Protein AF-K6DSC1-F1 (afdb_monomer_lite)

Foldseek 3Di:
DDDDDDDDDPDDPPDDDPPPPPPPPPCCDVVNVVVVVVVVVVVVVVVVVVVVVVPVVPDDPDPVVVVVVVVVVVVVVVVVVVVVVVVVVVVVVVVVVPD

pLDDT: mean 71.38, std 17.05, range [41.03, 96.0]

Organism: NCBI:txid1117379

Structure (mmCIF, N/CA/C/O backbone):
data_AF-K6DSC1-F1
#
_entry.id   AF-K6DSC1-F1
#
loop_
_atom_site.group_PDB
_atom_site.id
_atom_site.type_symbol
_atom_site.label_atom_id
_atom_site.label_alt_id
_atom_site.label_comp_id
_atom_site.label_asym_id
_atom_site.label_entity_id
_atom_site.label_seq_id
_atom_site.pdbx_PDB_ins_code
_atom_site.Cartn_x
_atom_site.Cartn_y
_atom_site.Cartn_z
_atom_site.occupancy
_atom_site.B_iso_or_equiv
_atom_site.auth_seq_id
_atom_site.auth_comp_id
_atom_site.auth_asym_id
_atom_site.auth_atom_id
_atom_site.pdbx_PDB_model_num
ATOM 1 N N . MET A 1 1 ? 49.533 53.710 13.448 1.00 42.56 1 MET A N 1
ATOM 2 C CA . MET A 1 1 ? 50.453 52.642 13.898 1.00 42.56 1 MET A CA 1
ATOM 3 C C . MET A 1 1 ? 49.625 51.393 14.179 1.00 42.56 1 MET A C 1
ATOM 5 O O . MET A 1 1 ? 48.710 51.519 14.978 1.00 42.56 1 MET A O 1
ATOM 9 N N . LYS A 1 2 ? 49.968 50.265 13.519 1.00 49.91 2 LYS A N 1
ATOM 10 C CA . LYS A 1 2 ? 49.434 48.881 13.642 1.00 49.91 2 LYS A CA 1
ATOM 11 C C . LYS A 1 2 ? 47.940 48.725 13.262 1.00 49.91 2 LYS A C 1
ATOM 13 O O . LYS A 1 2 ? 47.106 49.202 14.012 1.00 49.91 2 LYS A O 1
ATOM 18 N N . VAL A 1 3 ? 47.450 48.171 12.142 1.00 55.38 3 VAL A N 1
ATOM 19 C CA . VAL A 1 3 ? 47.861 47.088 11.211 1.00 55.38 3 VAL A CA 1
ATOM 20 C C . VAL A 1 3 ? 48.470 45.847 11.869 1.00 55.38 3 VAL A C 1
ATOM 22 O O . VAL A 1 3 ? 49.349 45.973 12.712 1.00 55.38 3 VAL A O 1
ATOM 25 N N . ASP A 1 4 ? 47.978 44.681 11.434 1.00 51.00 4 ASP A N 1
ATOM 26 C CA . ASP A 1 4 ? 48.343 43.303 11.804 1.00 51.00 4 ASP A CA 1
ATOM 27 C C . ASP A 1 4 ? 47.705 42.685 13.058 1.00 51.00 4 ASP A C 1
ATOM 29 O O . ASP A 1 4 ? 48.297 42.681 14.131 1.00 51.00 4 ASP A O 1
ATOM 33 N N . GLN A 1 5 ? 46.536 42.058 12.881 1.00 55.09 5 GLN A N 1
ATOM 34 C CA . GLN A 1 5 ? 46.310 40.644 13.236 1.00 55.09 5 GLN A CA 1
ATOM 35 C C . GLN A 1 5 ? 45.127 40.135 12.392 1.00 55.09 5 GLN A C 1
ATOM 37 O O . GLN A 1 5 ? 43.966 40.129 12.799 1.00 55.09 5 GLN A O 1
ATOM 42 N N . LEU A 1 6 ? 45.466 39.798 11.149 1.00 43.12 6 LEU A N 1
ATOM 43 C CA . LEU A 1 6 ? 44.701 38.957 10.238 1.00 43.12 6 LEU A CA 1
ATOM 44 C C . LEU A 1 6 ? 44.356 37.616 10.903 1.00 43.12 6 LEU A C 1
ATOM 46 O O . LEU A 1 6 ? 45.100 37.125 11.747 1.00 43.12 6 LEU A O 1
ATOM 50 N N . PHE A 1 7 ? 43.248 37.029 10.453 1.00 57.44 7 PHE A N 1
ATOM 51 C CA . PHE A 1 7 ? 43.044 35.591 10.275 1.00 57.44 7 PHE A CA 1
ATOM 52 C C . PHE A 1 7 ? 44.123 34.685 10.894 1.00 57.44 7 PHE A C 1
ATOM 54 O O . PHE A 1 7 ? 45.165 34.445 10.290 1.00 57.44 7 PHE A O 1
ATOM 61 N N . THR A 1 8 ? 43.834 34.103 12.057 1.00 54.84 8 THR A N 1
ATOM 62 C CA . THR A 1 8 ? 44.497 32.868 12.473 1.00 54.84 8 THR A CA 1
ATOM 63 C C . THR A 1 8 ? 43.523 31.988 13.253 1.00 54.84 8 THR A C 1
ATOM 65 O O . THR A 1 8 ? 42.976 32.346 14.293 1.00 54.84 8 THR A O 1
ATOM 68 N N . THR A 1 9 ? 43.227 30.855 12.630 1.00 58.09 9 THR A N 1
ATOM 69 C CA . THR A 1 9 ? 42.481 29.685 13.096 1.00 58.09 9 THR A CA 1
ATOM 70 C C . THR A 1 9 ? 42.778 29.293 14.546 1.00 58.09 9 THR A C 1
ATOM 72 O O . THR A 1 9 ? 43.937 29.018 14.857 1.00 58.09 9 THR A O 1
ATOM 75 N N . PRO A 1 10 ? 41.760 29.061 15.395 1.00 58.75 10 PRO A N 1
ATO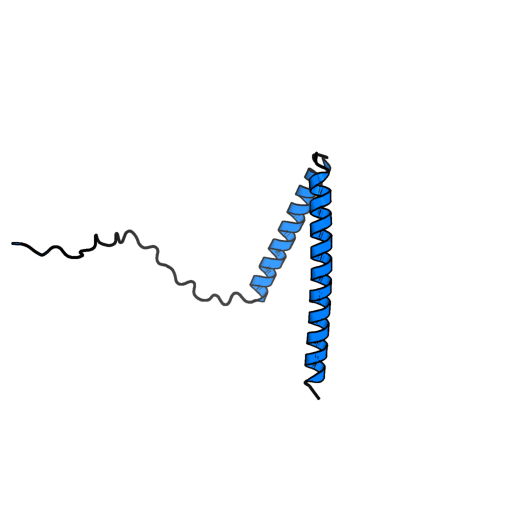M 76 C CA . PRO A 1 10 ? 41.881 28.074 16.452 1.00 58.75 10 PRO A CA 1
ATOM 77 C C . PRO A 1 10 ? 41.688 26.686 15.828 1.00 58.75 10 PRO A C 1
ATOM 79 O O . PRO A 1 10 ? 40.579 26.203 15.613 1.00 58.75 10 PRO A O 1
ATOM 82 N N . SER A 1 11 ? 42.827 26.130 15.426 1.00 60.00 11 SER A N 1
ATOM 83 C CA . SER A 1 11 ? 43.210 24.723 15.550 1.00 60.00 11 SER A CA 1
ATOM 84 C C . SER A 1 11 ? 42.088 23.708 15.809 1.00 60.00 11 SER A C 1
ATOM 86 O O . SER A 1 11 ? 41.506 23.608 16.886 1.00 60.00 11 SER A O 1
ATOM 88 N N . VAL A 1 12 ? 41.916 22.868 14.792 1.00 54.19 12 VAL A N 1
ATOM 89 C CA . VAL A 1 12 ? 41.311 21.538 14.794 1.00 54.19 12 VAL A CA 1
ATOM 90 C C . VAL A 1 12 ? 41.640 20.761 16.077 1.00 54.19 12 VAL A C 1
ATOM 92 O O . VAL A 1 12 ? 42.787 20.386 16.316 1.00 54.19 12 VAL A O 1
ATOM 95 N N . PHE A 1 13 ? 40.612 20.448 16.868 1.00 54.47 13 PHE A N 1
ATOM 96 C CA . PHE A 1 13 ? 40.680 19.410 17.893 1.00 54.47 13 PHE A CA 1
ATOM 97 C C . PHE A 1 13 ? 40.625 18.036 17.211 1.00 54.47 13 PHE A C 1
ATOM 99 O O . PHE A 1 13 ? 39.558 17.472 16.979 1.00 54.47 13 PHE A O 1
ATOM 106 N N . PHE A 1 14 ? 41.798 17.503 16.866 1.00 57.44 14 PHE A N 1
ATOM 107 C CA . PHE A 1 14 ? 41.976 16.122 16.416 1.00 57.44 14 PHE A CA 1
ATOM 108 C C . PHE A 1 14 ? 41.916 15.201 17.645 1.00 57.44 14 PHE A C 1
ATOM 110 O O . PHE A 1 14 ? 42.918 14.930 18.306 1.00 57.44 14 PHE A O 1
ATOM 117 N N . GLY A 1 15 ? 40.702 14.782 18.003 1.00 47.97 15 GLY A N 1
ATOM 118 C CA . GLY A 1 15 ? 40.420 13.915 19.141 1.00 47.97 15 GLY A CA 1
ATOM 119 C C . GLY A 1 15 ? 39.884 12.558 18.698 1.00 47.97 15 GLY A C 1
ATOM 120 O O . GLY A 1 15 ? 38.694 12.422 18.450 1.00 47.97 15 GLY A O 1
ATOM 121 N N . LYS A 1 16 ? 40.776 11.558 18.710 1.00 48.62 16 LYS A N 1
ATOM 122 C CA . LYS A 1 16 ? 40.505 10.111 18.789 1.00 48.62 16 LYS A CA 1
ATOM 123 C C . LYS A 1 16 ? 39.915 9.436 17.539 1.00 48.62 16 LYS A C 1
ATOM 125 O O . LYS A 1 16 ? 38.710 9.353 17.359 1.00 48.62 16 LYS A O 1
ATOM 130 N N . ASN A 1 17 ? 40.827 8.843 16.761 1.00 55.53 17 ASN A N 1
ATOM 131 C CA . ASN A 1 17 ? 40.682 7.625 15.951 1.00 55.53 17 ASN A CA 1
ATOM 132 C C . ASN A 1 17 ? 39.340 6.876 16.100 1.00 55.53 17 ASN A C 1
ATOM 134 O O . ASN A 1 17 ? 39.263 5.853 16.781 1.00 55.53 17 ASN A O 1
ATOM 138 N N . GLN A 1 18 ? 38.320 7.304 15.366 1.00 50.19 18 GLN A N 1
ATOM 139 C CA . GLN A 1 18 ? 37.510 6.343 14.638 1.00 50.19 18 GLN A CA 1
ATOM 140 C C . GLN A 1 18 ? 38.193 6.198 13.293 1.00 50.19 18 GLN A C 1
ATOM 142 O O . GLN A 1 18 ? 38.109 7.071 12.432 1.00 50.19 18 GLN A O 1
ATOM 147 N N . GLN A 1 19 ? 38.937 5.102 13.150 1.00 43.97 19 GLN A N 1
ATOM 148 C CA . GLN A 1 19 ? 39.176 4.551 11.832 1.00 43.97 19 GLN A CA 1
ATOM 149 C C . GLN A 1 19 ? 37.800 4.460 11.181 1.00 43.97 19 GLN A C 1
ATOM 151 O O . GLN A 1 19 ? 36.975 3.632 11.564 1.00 43.97 19 GLN A O 1
ATOM 156 N N . VAL A 1 20 ? 37.537 5.356 10.234 1.00 46.59 20 VAL A N 1
ATOM 157 C CA . VAL A 1 20 ? 36.545 5.110 9.205 1.00 46.59 20 VAL A CA 1
ATOM 158 C C . VAL A 1 20 ? 37.139 3.934 8.454 1.00 46.59 20 VAL A C 1
ATOM 160 O O . VAL A 1 20 ? 37.944 4.096 7.538 1.00 46.59 20 VAL A O 1
ATOM 163 N N . GLN A 1 21 ? 36.854 2.733 8.962 1.00 41.03 21 GLN A N 1
ATOM 164 C CA . GLN A 1 21 ? 37.001 1.510 8.214 1.00 41.03 21 GLN A CA 1
ATOM 165 C C . GLN A 1 21 ? 36.186 1.808 6.969 1.00 41.03 21 GLN A C 1
ATOM 167 O O . GLN A 1 21 ? 34.962 1.925 7.040 1.00 41.03 21 GLN A O 1
ATOM 172 N N . ALA A 1 22 ? 36.884 2.085 5.869 1.00 43.72 22 ALA A N 1
ATOM 173 C CA . ALA A 1 22 ? 36.272 2.118 4.568 1.00 43.72 22 ALA A CA 1
ATOM 174 C C . ALA A 1 22 ? 35.465 0.829 4.520 1.00 43.72 22 ALA A C 1
ATOM 176 O O . ALA A 1 22 ? 36.045 -0.262 4.567 1.00 43.72 22 ALA A O 1
ATOM 177 N N . ALA A 1 23 ? 34.138 0.964 4.555 1.00 47.28 23 ALA A N 1
ATOM 178 C CA . ALA A 1 23 ? 33.268 -0.105 4.151 1.00 47.28 23 ALA A CA 1
ATOM 179 C C . ALA A 1 23 ? 33.750 -0.388 2.737 1.00 47.28 23 ALA A C 1
ATOM 181 O O . ALA A 1 23 ? 33.489 0.364 1.797 1.00 47.28 23 ALA A O 1
ATOM 182 N N . SER A 1 24 ? 34.585 -1.421 2.633 1.00 43.38 24 SER A N 1
ATOM 183 C CA . SER A 1 24 ? 34.846 -2.083 1.376 1.00 43.38 24 SER A CA 1
ATOM 184 C C . SER A 1 24 ? 33.470 -2.223 0.744 1.00 43.38 24 SER A C 1
ATOM 186 O O . SER A 1 24 ? 32.535 -2.536 1.491 1.00 43.38 24 SER A O 1
ATOM 188 N N . PRO A 1 25 ? 33.291 -1.934 -0.551 1.00 46.03 25 PRO A N 1
ATOM 189 C CA . PRO A 1 25 ? 32.033 -2.214 -1.206 1.00 46.03 25 PRO A CA 1
ATOM 190 C C . PRO A 1 25 ? 31.869 -3.731 -1.146 1.00 46.03 25 PRO A C 1
ATOM 192 O O . PRO A 1 25 ? 32.316 -4.468 -2.024 1.00 46.03 25 PRO A O 1
ATOM 195 N N . SER A 1 26 ? 31.305 -4.196 -0.031 1.00 48.69 26 SER A N 1
ATOM 196 C CA . SER A 1 26 ? 30.691 -5.485 0.115 1.00 48.69 26 SER A CA 1
ATOM 197 C C . SER A 1 26 ? 29.769 -5.509 -1.071 1.00 48.69 26 SER A C 1
ATOM 199 O O . SER A 1 26 ? 28.855 -4.689 -1.182 1.00 48.69 26 SER A O 1
ATOM 201 N N . LYS A 1 27 ? 30.088 -6.382 -2.018 1.00 56.53 27 LYS A N 1
ATOM 202 C CA . LYS A 1 27 ? 29.148 -6.813 -3.030 1.00 56.53 27 LYS A CA 1
ATOM 203 C C . LYS A 1 27 ? 28.046 -7.554 -2.275 1.00 56.53 27 LYS A C 1
ATOM 205 O O . LYS A 1 27 ? 27.956 -8.767 -2.399 1.00 56.53 27 LYS A O 1
ATOM 210 N N . THR A 1 28 ? 27.274 -6.848 -1.448 1.00 60.19 28 THR A N 1
ATOM 211 C CA . THR A 1 28 ? 26.010 -7.343 -0.939 1.00 60.19 28 THR A CA 1
ATOM 212 C C . THR A 1 28 ? 25.218 -7.564 -2.201 1.00 60.19 28 THR A C 1
ATOM 214 O O . THR A 1 28 ? 24.913 -6.628 -2.951 1.00 60.19 28 THR A O 1
ATOM 217 N N . SER A 1 29 ? 25.078 -8.835 -2.538 1.00 78.38 29 SER A N 1
ATOM 218 C CA . SER A 1 29 ? 24.419 -9.230 -3.759 1.00 78.38 29 SER A CA 1
ATOM 219 C C . SER A 1 29 ? 23.006 -8.661 -3.702 1.00 78.38 29 SER A C 1
ATOM 221 O O . SER A 1 29 ? 22.386 -8.605 -2.640 1.00 78.38 29 SER A O 1
ATOM 223 N N . PHE A 1 30 ? 22.475 -8.214 -4.839 1.00 75.75 30 PHE A N 1
ATOM 224 C CA . PHE A 1 30 ? 21.093 -7.733 -4.900 1.00 75.75 30 PHE A CA 1
ATOM 225 C C . PHE A 1 30 ? 20.112 -8.749 -4.280 1.00 75.75 30 PHE A C 1
ATOM 227 O O . PHE A 1 30 ? 19.121 -8.362 -3.676 1.00 75.75 30 PHE A O 1
ATOM 234 N N . SER A 1 31 ? 20.442 -10.045 -4.357 1.00 78.88 31 SER A N 1
ATOM 235 C CA . SER A 1 31 ? 19.708 -11.130 -3.707 1.00 78.88 31 SER A CA 1
ATOM 236 C C . SER A 1 31 ? 19.703 -11.053 -2.176 1.00 78.88 31 SER A C 1
ATOM 238 O O . SER A 1 31 ? 18.679 -11.356 -1.575 1.00 78.88 31 SER A O 1
ATOM 240 N N . GLU A 1 32 ? 20.807 -10.667 -1.537 1.00 79.62 32 GLU A N 1
ATOM 241 C CA . GLU A 1 32 ? 20.873 -10.490 -0.078 1.00 79.62 32 GLU A CA 1
ATOM 242 C C . GLU A 1 32 ? 20.088 -9.255 0.356 1.00 79.62 32 GLU A C 1
ATOM 244 O O . GLU A 1 32 ? 19.276 -9.347 1.270 1.00 79.62 32 GLU A O 1
ATOM 249 N N . ALA A 1 33 ? 20.232 -8.136 -0.362 1.00 80.50 33 ALA A N 1
ATOM 250 C CA . ALA A 1 33 ? 19.451 -6.928 -0.089 1.00 80.50 33 ALA A CA 1
ATOM 251 C C . ALA A 1 33 ? 17.939 -7.162 -0.283 1.00 80.50 33 ALA A C 1
ATOM 253 O O . ALA A 1 33 ? 17.119 -6.667 0.489 1.00 80.50 33 ALA A O 1
ATOM 254 N N . LEU A 1 34 ? 17.561 -7.952 -1.295 1.00 81.94 34 LEU A N 1
ATOM 255 C CA . LEU A 1 34 ? 16.176 -8.359 -1.525 1.00 81.94 34 LEU A CA 1
ATOM 256 C C . LEU A 1 34 ? 15.678 -9.319 -0.436 1.00 81.94 34 LEU A C 1
ATOM 258 O O . LEU A 1 34 ? 14.538 -9.191 0.004 1.00 81.94 34 LEU A O 1
ATOM 262 N N . GLY A 1 35 ? 16.521 -10.251 0.013 1.00 87.81 35 GLY A N 1
ATOM 263 C CA . GLY A 1 35 ? 16.216 -11.152 1.124 1.00 87.81 35 GLY A CA 1
ATOM 264 C C . GLY A 1 35 ? 15.965 -10.395 2.428 1.00 87.81 35 GLY A C 1
ATOM 265 O O . GLY A 1 35 ? 14.951 -10.628 3.083 1.00 87.81 35 GLY A O 1
ATOM 266 N N . GLU A 1 36 ? 16.824 -9.431 2.762 1.00 85.25 36 GLU A N 1
ATOM 267 C CA . GLU A 1 36 ? 16.653 -8.555 3.928 1.00 85.25 36 GLU A CA 1
ATOM 268 C C . GLU A 1 36 ? 15.394 -7.687 3.821 1.00 85.25 36 GLU A C 1
ATOM 270 O O . GLU A 1 36 ? 14.638 -7.570 4.787 1.00 85.25 36 GLU A O 1
ATOM 275 N N . ALA A 1 37 ? 15.115 -7.127 2.641 1.00 80.25 37 ALA A N 1
ATOM 276 C CA . ALA A 1 37 ? 13.900 -6.351 2.414 1.00 80.25 37 ALA A CA 1
ATOM 277 C C . ALA A 1 37 ? 12.631 -7.204 2.584 1.00 80.25 37 ALA A C 1
ATOM 279 O O . ALA A 1 37 ? 11.647 -6.742 3.165 1.00 80.25 37 ALA A O 1
ATOM 280 N N . LEU A 1 38 ? 12.654 -8.458 2.122 1.00 87.94 38 LEU A N 1
ATOM 281 C CA . LEU A 1 38 ? 11.529 -9.384 2.254 1.00 87.94 38 LEU A CA 1
ATOM 282 C C . LEU A 1 38 ? 11.323 -9.827 3.712 1.00 87.94 38 LEU A C 1
ATOM 284 O O . LEU A 1 38 ? 10.187 -9.886 4.185 1.00 87.94 38 LEU A O 1
ATOM 288 N N . GLN A 1 39 ? 12.416 -10.069 4.439 1.00 88.25 39 GLN A N 1
ATOM 289 C CA . GLN A 1 39 ? 12.402 -10.363 5.874 1.00 88.25 39 GLN A CA 1
ATOM 290 C C . GLN A 1 39 ? 11.801 -9.190 6.669 1.00 88.25 39 GLN A C 1
ATOM 292 O O . GLN A 1 39 ? 10.894 -9.383 7.479 1.00 88.25 39 GLN A O 1
ATOM 297 N N . SER A 1 40 ? 12.249 -7.965 6.381 1.00 82.75 40 SER A N 1
ATOM 298 C CA . SER A 1 40 ? 11.766 -6.740 7.028 1.00 82.75 40 SER A CA 1
ATOM 299 C C . SER A 1 40 ? 10.288 -6.460 6.726 1.00 82.75 40 SER A C 1
ATOM 301 O O . SER A 1 40 ? 9.528 -6.070 7.617 1.00 82.75 40 SER A O 1
ATOM 303 N N . ALA A 1 41 ? 9.842 -6.720 5.494 1.00 83.38 41 ALA A N 1
ATOM 304 C CA . ALA A 1 41 ? 8.433 -6.617 5.129 1.00 83.38 41 ALA A CA 1
ATOM 305 C C . ALA A 1 41 ? 7.567 -7.607 5.925 1.00 83.38 41 ALA A C 1
ATOM 307 O O . ALA A 1 41 ? 6.517 -7.222 6.437 1.00 83.38 41 ALA A O 1
ATOM 308 N N . ASN A 1 42 ? 8.021 -8.853 6.090 1.00 89.50 42 ASN A N 1
ATOM 309 C CA . ASN A 1 42 ? 7.306 -9.861 6.873 1.00 89.50 42 ASN A CA 1
ATOM 310 C C . ASN A 1 42 ? 7.187 -9.474 8.359 1.00 89.50 42 ASN A C 1
ATOM 312 O O . ASN A 1 42 ? 6.108 -9.575 8.943 1.00 89.50 42 ASN A O 1
ATOM 316 N N . GLU A 1 43 ? 8.261 -8.959 8.964 1.00 87.50 43 GLU A N 1
ATOM 317 C CA . GLU A 1 43 ? 8.219 -8.438 10.340 1.00 87.50 43 GLU A CA 1
ATOM 318 C C . GLU A 1 43 ? 7.261 -7.250 10.481 1.00 87.50 43 GLU A C 1
ATOM 320 O O . GLU A 1 43 ? 6.502 -7.166 11.449 1.00 87.50 43 GLU A O 1
ATOM 325 N N . THR A 1 44 ? 7.245 -6.360 9.487 1.00 79.88 44 THR A N 1
ATOM 326 C CA . THR A 1 44 ? 6.340 -5.205 9.455 1.00 79.88 44 THR A CA 1
ATOM 327 C C . THR A 1 44 ? 4.877 -5.642 9.355 1.00 79.88 44 THR A C 1
ATOM 329 O O . THR A 1 44 ? 4.021 -5.068 10.028 1.00 79.88 44 THR A O 1
ATOM 332 N N . ILE A 1 45 ? 4.575 -6.683 8.571 1.00 80.69 45 ILE A N 1
ATOM 333 C CA . ILE A 1 45 ? 3.224 -7.254 8.454 1.00 80.69 45 ILE A CA 1
ATOM 334 C C . ILE A 1 45 ? 2.767 -7.827 9.801 1.00 80.69 45 ILE A C 1
ATOM 336 O O . ILE A 1 45 ? 1.695 -7.466 10.280 1.00 80.69 45 ILE A O 1
ATOM 340 N N . LEU A 1 46 ? 3.604 -8.629 10.463 1.00 85.81 46 LEU A N 1
ATOM 341 C CA . LEU A 1 46 ? 3.318 -9.187 11.793 1.00 85.81 46 LEU A CA 1
ATOM 342 C C . LEU A 1 46 ? 3.101 -8.101 12.858 1.00 85.81 46 LEU A C 1
ATOM 344 O O . LEU A 1 46 ? 2.192 -8.200 13.688 1.00 85.81 46 LEU A O 1
ATOM 348 N N . GLN A 1 47 ? 3.909 -7.039 12.834 1.00 80.06 47 GLN A N 1
ATOM 349 C CA . GLN A 1 47 ? 3.706 -5.890 13.717 1.00 80.06 47 GLN A CA 1
ATOM 350 C C . GLN A 1 47 ? 2.407 -5.151 13.398 1.00 80.06 47 GLN A C 1
ATOM 352 O O . GLN A 1 47 ? 1.688 -4.765 14.321 1.00 80.06 47 GLN A O 1
ATOM 357 N N . SER A 1 48 ? 2.086 -4.981 12.115 1.00 68.12 48 SER A N 1
ATOM 358 C CA . SER A 1 48 ? 0.841 -4.360 11.676 1.00 68.12 48 SER A CA 1
ATOM 359 C C . SER A 1 48 ? -0.370 -5.169 12.122 1.00 68.12 48 SER A C 1
ATOM 361 O O . SER A 1 48 ? -1.319 -4.571 12.607 1.00 68.12 48 SER A O 1
ATOM 363 N N . GLU A 1 49 ? -0.348 -6.500 12.042 1.00 78.06 49 GLU A N 1
ATOM 364 C CA . GLU A 1 49 ? -1.444 -7.345 12.536 1.00 78.06 49 GLU A CA 1
ATOM 365 C C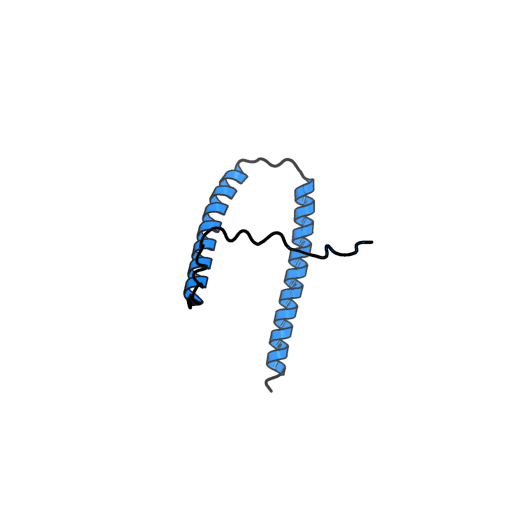 . GLU A 1 49 ? -1.644 -7.194 14.050 1.00 78.06 49 GLU A C 1
ATOM 367 O O . GLU A 1 49 ? -2.774 -7.053 14.526 1.00 78.06 49 GLU A O 1
ATOM 372 N N . ASN A 1 50 ? -0.550 -7.127 14.814 1.00 74.62 50 ASN A N 1
ATOM 373 C CA . ASN A 1 50 ? -0.607 -6.883 16.255 1.00 74.62 50 ASN A CA 1
ATOM 374 C C . ASN A 1 50 ? -1.143 -5.475 16.578 1.00 74.62 50 ASN A C 1
ATOM 376 O O . ASN A 1 50 ? -1.922 -5.293 17.516 1.00 74.62 50 ASN A O 1
ATOM 380 N N . MET A 1 51 ? -0.757 -4.475 15.782 1.00 63.31 51 MET A N 1
ATOM 381 C CA . MET A 1 51 ? -1.246 -3.102 15.897 1.00 63.31 51 MET A CA 1
ATOM 382 C C . MET A 1 51 ? -2.724 -3.000 15.497 1.00 63.31 51 MET A C 1
ATOM 384 O O . MET A 1 51 ? -3.495 -2.339 16.181 1.00 63.31 51 MET A O 1
ATOM 388 N N . SER A 1 52 ? -3.153 -3.702 14.448 1.00 61.19 52 SER A N 1
ATOM 389 C CA . SER A 1 52 ? -4.545 -3.784 13.999 1.00 61.19 52 SER A CA 1
ATOM 390 C C . SER A 1 52 ? -5.438 -4.446 15.046 1.00 61.19 52 SER A C 1
ATOM 392 O O . SER A 1 52 ? -6.537 -3.954 15.300 1.00 61.19 52 SER A O 1
ATOM 394 N N . ALA A 1 53 ? -4.949 -5.487 15.727 1.00 63.44 53 ALA A N 1
ATOM 395 C CA . ALA A 1 53 ? -5.638 -6.084 16.871 1.00 63.44 53 ALA A CA 1
ATOM 396 C C . ALA A 1 53 ? -5.809 -5.086 18.036 1.00 63.44 53 ALA A C 1
ATOM 398 O O . ALA A 1 53 ? -6.842 -5.093 18.702 1.00 63.44 53 ALA A O 1
ATOM 399 N N . LYS A 1 54 ? -4.839 -4.183 18.245 1.00 58.94 54 LYS A N 1
ATOM 400 C CA . LYS A 1 54 ? -4.923 -3.079 19.222 1.00 58.94 54 LYS A CA 1
ATOM 401 C C . LYS A 1 54 ? -5.780 -1.901 18.745 1.00 58.94 54 LYS A C 1
ATOM 403 O O . LYS A 1 54 ? -6.312 -1.179 19.571 1.00 58.94 54 LYS A O 1
ATOM 408 N N . ILE A 1 55 ? -5.948 -1.694 17.440 1.00 58.25 55 ILE A N 1
ATOM 409 C CA . ILE A 1 55 ? -6.846 -0.661 16.892 1.00 58.25 55 ILE A CA 1
ATOM 410 C C . ILE A 1 55 ? -8.311 -1.117 16.970 1.00 58.25 55 ILE A C 1
ATOM 412 O O . ILE A 1 55 ? -9.202 -0.306 17.228 1.00 58.25 55 ILE A O 1
ATOM 416 N N . ALA A 1 56 ? -8.573 -2.420 16.830 1.00 57.06 56 ALA A N 1
ATOM 417 C CA . ALA A 1 56 ? -9.910 -3.002 16.964 1.00 57.06 56 ALA A CA 1
ATOM 418 C C . ALA A 1 56 ? -10.535 -2.823 18.367 1.00 57.06 56 ALA A C 1
ATOM 420 O O . ALA A 1 56 ? -11.740 -3.013 18.517 1.00 57.06 56 ALA A O 1
ATOM 421 N N . THR A 1 57 ? -9.760 -2.403 19.380 1.00 57.16 57 THR A N 1
ATOM 422 C CA . THR A 1 57 ? -10.274 -2.067 20.721 1.00 57.16 57 THR A CA 1
ATOM 423 C C . THR A 1 57 ? -10.937 -0.682 20.809 1.00 57.16 57 THR A C 1
ATOM 425 O O . THR A 1 57 ? -11.405 -0.310 21.881 1.00 57.16 57 THR A O 1
ATOM 428 N N . GLY A 1 58 ? -11.066 0.046 19.690 1.00 52.12 58 GLY A N 1
ATOM 429 C CA . GLY A 1 58 ? -12.186 0.975 19.485 1.00 52.12 58 GLY A CA 1
ATOM 430 C C . GLY A 1 58 ? -12.007 2.420 19.958 1.00 52.12 58 GLY A C 1
ATOM 431 O O . GLY A 1 58 ? -12.950 3.006 20.482 1.00 52.12 58 GLY A O 1
ATOM 432 N N . GLU A 1 59 ? -10.850 3.039 19.735 1.00 55.69 59 GLU A N 1
ATOM 433 C CA . GLU A 1 59 ? -10.585 4.394 20.231 1.00 55.69 59 GLU A CA 1
ATOM 434 C C . GLU A 1 59 ? -10.317 5.407 19.109 1.00 55.69 59 GLU A C 1
ATOM 436 O O . GLU A 1 59 ? -9.184 5.837 18.951 1.00 55.69 59 GLU A O 1
ATOM 441 N N . ILE A 1 60 ? -11.326 5.842 18.332 1.00 50.31 60 ILE A N 1
ATOM 442 C CA . ILE A 1 60 ? -11.176 7.098 17.561 1.00 50.31 60 ILE A CA 1
ATOM 443 C C . ILE A 1 60 ? -12.458 7.952 17.540 1.00 50.31 60 ILE A C 1
ATOM 445 O O . ILE A 1 60 ? -13.425 7.687 16.827 1.00 50.31 60 ILE A O 1
ATOM 449 N N . LYS A 1 61 ? -12.390 9.055 18.301 1.00 58.53 61 LYS A N 1
ATOM 450 C CA . LYS A 1 61 ? -13.149 10.309 18.158 1.00 58.53 61 LYS A CA 1
ATOM 451 C C . LYS A 1 61 ? -12.500 11.154 17.045 1.00 58.53 61 LYS A C 1
ATOM 453 O O . LYS A 1 61 ? -11.486 11.771 17.345 1.00 58.53 61 LYS A O 1
ATOM 458 N N . ASN A 1 62 ? -13.045 11.219 15.824 1.00 59.41 62 ASN A N 1
ATOM 459 C CA . ASN A 1 62 ? -13.033 12.416 14.940 1.00 59.41 62 ASN A CA 1
ATOM 460 C C . ASN A 1 62 ? -13.497 12.090 13.504 1.00 59.41 62 ASN A C 1
ATOM 462 O O . ASN A 1 62 ? -12.763 11.531 12.697 1.00 59.41 62 ASN A O 1
ATOM 466 N N . ILE A 1 63 ? -14.706 12.527 13.144 1.00 60.94 63 ILE A N 1
ATOM 467 C CA . ILE A 1 63 ? -15.272 12.439 11.781 1.00 60.94 63 ILE A CA 1
ATOM 468 C C . ILE A 1 63 ? -14.457 13.250 10.744 1.00 60.94 63 ILE A C 1
ATOM 470 O O . ILE A 1 63 ? -14.465 12.934 9.551 1.00 60.94 63 ILE A O 1
ATOM 474 N N . HIS A 1 64 ? -13.715 14.272 11.185 1.00 64.88 64 HIS A N 1
ATOM 475 C CA . HIS A 1 64 ? -12.879 15.102 10.313 1.00 64.88 64 HIS A CA 1
ATOM 476 C C . HIS A 1 64 ? -11.713 14.331 9.682 1.00 64.88 64 HIS A C 1
ATOM 478 O O . HIS A 1 64 ? -11.454 14.495 8.488 1.00 64.88 64 HIS A O 1
ATOM 484 N N . ASP A 1 65 ? -11.071 13.436 10.433 1.00 70.06 65 ASP A N 1
ATOM 485 C CA . ASP A 1 65 ? -9.929 12.663 9.937 1.00 70.06 65 ASP A CA 1
ATOM 486 C C . ASP A 1 65 ? -10.346 11.657 8.861 1.00 70.06 65 ASP A C 1
ATOM 488 O O . ASP A 1 65 ? -9.622 11.460 7.887 1.00 70.06 65 ASP A O 1
ATOM 492 N N . VAL A 1 66 ? -11.557 11.097 8.967 1.00 78.56 66 VAL A N 1
ATOM 493 C CA . VAL A 1 66 ? -12.128 10.199 7.948 1.00 78.56 66 VAL A CA 1
ATOM 494 C C . VAL A 1 66 ? -12.339 10.934 6.622 1.00 78.56 66 VAL A C 1
ATOM 496 O O . VAL A 1 66 ? -12.036 10.392 5.562 1.00 78.56 66 VAL A O 1
ATOM 499 N N . THR A 1 67 ? -12.797 12.189 6.662 1.00 81.25 67 THR A N 1
ATOM 500 C CA . THR A 1 67 ? -13.024 12.988 5.444 1.00 81.25 67 THR A CA 1
ATOM 501 C C . THR A 1 67 ? -11.701 13.376 4.776 1.00 81.25 67 THR A C 1
ATOM 503 O O . THR A 1 67 ? -11.570 13.272 3.555 1.00 81.25 67 THR A O 1
ATOM 506 N N . ILE A 1 68 ? -10.691 13.755 5.569 1.00 86.12 68 ILE A N 1
ATOM 507 C CA . ILE A 1 68 ? -9.343 14.054 5.060 1.00 86.12 68 ILE A CA 1
ATOM 508 C C . ILE A 1 68 ? -8.691 12.791 4.483 1.00 86.12 68 ILE A C 1
ATOM 510 O O . ILE A 1 68 ? -8.092 12.839 3.407 1.00 86.12 68 ILE A O 1
ATOM 514 N N . ALA A 1 69 ? -8.818 11.651 5.165 1.00 84.00 69 ALA A N 1
ATOM 515 C CA . ALA A 1 69 ? -8.311 10.372 4.681 1.00 84.00 69 ALA A CA 1
ATOM 516 C C . ALA A 1 69 ? -8.987 9.958 3.365 1.00 84.00 69 ALA A C 1
ATOM 518 O O . ALA A 1 69 ? -8.294 9.566 2.426 1.00 84.00 69 ALA A O 1
ATOM 519 N N . ALA A 1 70 ? -10.309 10.123 3.255 1.00 86.00 70 ALA A N 1
ATOM 520 C CA . ALA A 1 70 ? -11.053 9.850 2.028 1.00 86.00 70 ALA A CA 1
ATOM 521 C C . ALA A 1 70 ? -10.593 10.739 0.859 1.00 86.00 70 ALA A C 1
ATOM 523 O O . ALA A 1 70 ? -10.358 10.240 -0.242 1.00 86.00 70 ALA A O 1
ATOM 524 N N . GLN A 1 71 ? -10.385 12.039 1.095 1.00 89.00 71 GLN A N 1
ATOM 525 C CA . GLN A 1 71 ? -9.860 12.954 0.074 1.00 89.00 71 GLN A CA 1
ATOM 526 C C . GLN A 1 71 ? -8.440 12.577 -0.371 1.00 89.00 71 GLN A C 1
ATOM 528 O O . GLN A 1 71 ? -8.154 12.557 -1.569 1.00 89.00 71 GLN A O 1
ATOM 533 N N . LYS A 1 72 ? -7.556 12.220 0.569 1.00 88.38 72 LYS A N 1
ATOM 534 C CA . LYS A 1 72 ? -6.201 11.746 0.246 1.00 88.38 72 LYS A CA 1
ATOM 535 C C . LYS A 1 72 ? -6.227 10.452 -0.567 1.00 88.38 72 LYS A C 1
ATOM 537 O O . LYS A 1 72 ? -5.496 10.347 -1.549 1.00 88.38 72 LYS A O 1
ATOM 542 N N . ALA A 1 73 ? -7.077 9.497 -0.192 1.00 91.56 73 ALA A N 1
ATOM 543 C CA . ALA A 1 73 ? -7.231 8.235 -0.912 1.00 91.56 73 ALA A CA 1
ATOM 544 C C . ALA A 1 73 ? -7.716 8.458 -2.352 1.00 91.56 73 ALA A C 1
ATOM 546 O O . ALA A 1 73 ? -7.168 7.867 -3.282 1.00 91.56 73 ALA A O 1
ATOM 547 N N . GLN A 1 74 ? -8.676 9.366 -2.550 1.00 93.94 74 GLN A N 1
ATOM 548 C CA . GLN A 1 74 ? -9.171 9.725 -3.878 1.00 93.94 74 GLN A CA 1
ATOM 549 C C . GLN A 1 74 ? -8.054 10.284 -4.775 1.00 93.94 74 GLN A C 1
ATOM 551 O O . GLN A 1 74 ? -7.902 9.847 -5.917 1.00 93.94 74 GLN A O 1
ATOM 556 N N . ILE A 1 75 ? -7.244 11.211 -4.254 1.00 96.00 75 ILE A N 1
ATOM 557 C CA . ILE A 1 75 ? -6.120 11.809 -4.993 1.00 96.00 75 ILE A CA 1
ATOM 558 C C . ILE A 1 75 ? -5.048 10.752 -5.305 1.00 96.00 75 ILE A C 1
ATOM 560 O O . ILE A 1 75 ? -4.551 10.680 -6.429 1.00 96.00 75 ILE A O 1
ATOM 564 N N . ALA A 1 76 ? -4.714 9.891 -4.340 1.00 94.31 76 ALA A N 1
ATOM 565 C CA . ALA A 1 76 ? -3.732 8.824 -4.522 1.00 94.31 76 ALA A CA 1
ATOM 566 C C . ALA A 1 76 ? -4.165 7.799 -5.585 1.00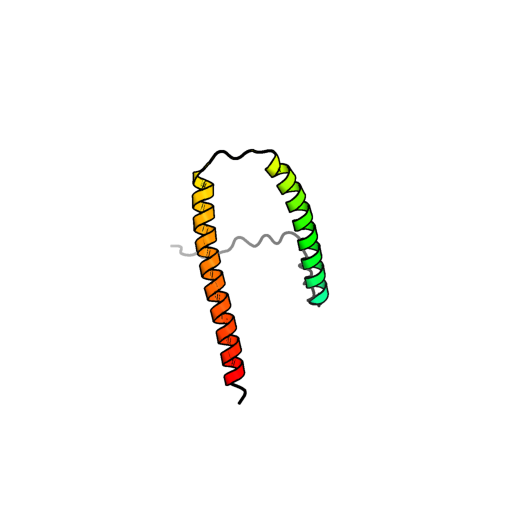 94.31 76 ALA A C 1
ATOM 568 O O . ALA A 1 76 ? -3.345 7.346 -6.388 1.00 94.31 76 ALA A O 1
ATOM 569 N N . LEU A 1 77 ? -5.455 7.459 -5.636 1.00 95.31 77 LEU A N 1
ATOM 570 C CA . LEU A 1 77 ? -6.006 6.555 -6.645 1.00 95.31 77 LEU A CA 1
ATOM 571 C C . LEU A 1 77 ? -5.950 7.168 -8.052 1.00 95.31 77 LEU A C 1
ATOM 573 O O . LEU A 1 77 ? -5.570 6.494 -9.015 1.00 95.31 77 LEU A O 1
ATOM 577 N N . GLN A 1 78 ? -6.285 8.455 -8.172 1.00 93.62 78 GLN A N 1
ATOM 578 C CA . GLN A 1 78 ? -6.172 9.189 -9.435 1.00 93.62 78 GLN A CA 1
ATOM 579 C C . GLN A 1 78 ? -4.726 9.225 -9.931 1.00 93.62 78 GLN A C 1
ATOM 581 O O . GLN A 1 78 ? -4.467 8.903 -11.091 1.00 93.62 78 GLN A O 1
ATOM 586 N N . LEU A 1 79 ? -3.779 9.535 -9.044 1.00 95.81 79 LEU A N 1
ATOM 587 C CA . LEU A 1 79 ? -2.354 9.520 -9.365 1.00 95.81 79 LEU A CA 1
ATOM 588 C C . LEU A 1 79 ? -1.888 8.125 -9.804 1.00 95.81 79 LEU A C 1
ATOM 590 O O . LEU A 1 79 ? -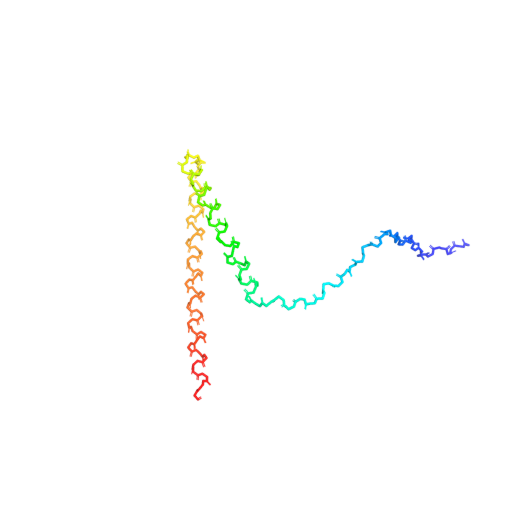1.183 7.991 -10.799 1.00 95.81 79 LEU A O 1
ATOM 594 N N . THR A 1 80 ? -2.324 7.080 -9.101 1.00 95.44 80 THR A N 1
ATOM 595 C CA . THR A 1 80 ? -1.981 5.686 -9.427 1.00 95.44 80 THR A CA 1
ATOM 596 C C . THR A 1 80 ? -2.456 5.301 -10.826 1.00 95.44 80 THR A C 1
ATOM 598 O O . THR A 1 80 ? -1.728 4.643 -11.567 1.00 95.44 80 THR A O 1
ATOM 601 N N . THR A 1 81 ? -3.655 5.742 -11.207 1.00 96.00 81 THR A N 1
ATOM 602 C CA . THR A 1 81 ? -4.199 5.502 -12.550 1.00 96.00 81 THR A CA 1
ATOM 603 C C . THR A 1 81 ? -3.350 6.205 -13.609 1.00 96.00 81 THR A C 1
ATOM 605 O O . THR A 1 81 ? -2.910 5.563 -14.553 1.00 96.00 81 THR A O 1
ATOM 608 N N . GLN A 1 82 ? -2.995 7.477 -13.395 1.00 94.62 82 GLN A N 1
ATOM 609 C CA . GLN A 1 82 ? -2.134 8.223 -14.323 1.00 94.62 82 GLN A CA 1
ATOM 610 C C . GLN A 1 82 ? -0.741 7.597 -14.482 1.00 94.62 82 GLN A C 1
ATOM 612 O O . GLN A 1 82 ? -0.209 7.528 -15.589 1.00 94.62 82 GLN A O 1
ATOM 617 N N . VAL A 1 83 ? -0.145 7.122 -13.385 1.00 95.12 83 VAL A N 1
ATOM 618 C CA . VAL A 1 83 ? 1.149 6.428 -13.4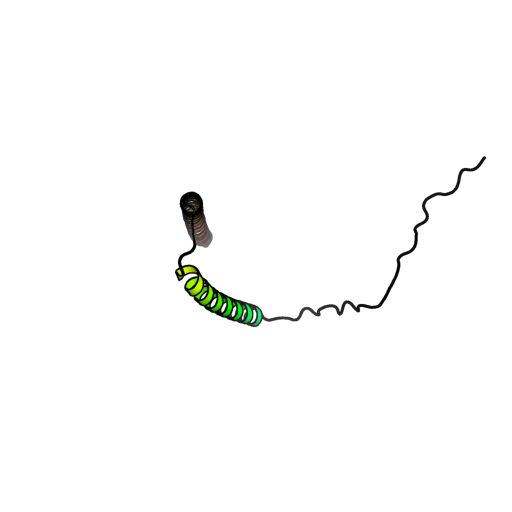22 1.00 95.12 83 VAL A CA 1
ATOM 619 C C . VAL A 1 83 ? 1.029 5.109 -14.184 1.00 95.12 83 VAL A C 1
ATOM 621 O O . VAL A 1 83 ? 1.862 4.840 -15.048 1.00 95.12 83 VAL A O 1
ATOM 624 N N . ARG A 1 84 ? -0.014 4.309 -13.921 1.00 93.56 84 ARG A N 1
ATOM 625 C CA . ARG A 1 84 ? -0.295 3.080 -14.681 1.00 93.56 84 ARG A CA 1
ATOM 626 C C . ARG A 1 84 ? -0.392 3.381 -16.175 1.00 93.56 84 ARG A C 1
ATOM 628 O O . ARG A 1 84 ? 0.270 2.706 -16.960 1.00 93.56 84 ARG A O 1
ATOM 635 N N . ASP A 1 85 ? -1.182 4.380 -16.550 1.00 93.56 85 ASP A N 1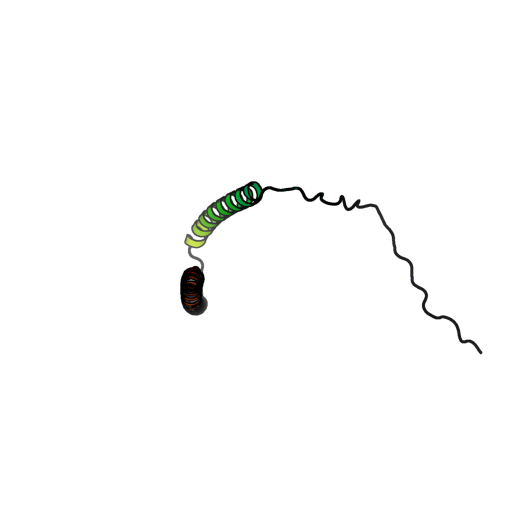
ATOM 636 C CA . ASP A 1 85 ? -1.409 4.731 -17.952 1.00 93.56 85 ASP A CA 1
ATOM 637 C C . ASP A 1 85 ? -0.095 5.142 -18.631 1.00 93.56 85 ASP A C 1
ATOM 639 O O . ASP A 1 85 ? 0.227 4.641 -19.709 1.00 93.56 85 ASP A O 1
ATOM 643 N N . LYS A 1 86 ? 0.739 5.952 -17.961 1.00 91.00 86 LYS A N 1
ATOM 644 C CA . LYS A 1 86 ? 2.062 6.343 -18.476 1.00 91.00 86 LYS A CA 1
ATOM 645 C C . LYS A 1 86 ? 3.038 5.180 -18.608 1.00 91.00 86 LYS A C 1
ATOM 647 O O . LYS A 1 86 ? 3.826 5.159 -19.553 1.00 91.00 86 LYS A O 1
ATOM 652 N N . VAL A 1 87 ? 2.999 4.212 -17.696 1.00 90.44 87 VAL A N 1
ATOM 653 C CA . VAL A 1 87 ? 3.828 3.001 -17.790 1.00 90.44 87 VAL A CA 1
ATOM 654 C C . VAL A 1 87 ? 3.402 2.149 -18.987 1.00 90.44 87 VAL A C 1
ATOM 656 O O . VAL A 1 87 ? 4.261 1.669 -19.727 1.00 90.44 87 VAL A O 1
ATOM 659 N N . VAL A 1 88 ? 2.094 2.001 -19.219 1.00 91.12 88 VAL A N 1
ATOM 660 C CA . VAL A 1 88 ? 1.567 1.264 -20.377 1.00 91.12 88 VAL A CA 1
ATOM 661 C C . VAL A 1 88 ? 1.924 1.967 -21.687 1.00 91.12 88 VAL A C 1
ATOM 663 O O . VAL A 1 88 ? 2.422 1.307 -22.597 1.00 91.12 88 VAL A O 1
ATOM 666 N N . GLU A 1 89 ? 1.746 3.288 -21.779 1.00 88.06 89 GLU A N 1
ATOM 667 C CA . GLU A 1 89 ? 2.179 4.074 -22.947 1.00 88.06 89 GLU A CA 1
ATOM 668 C C . GLU A 1 89 ? 3.682 3.926 -23.204 1.00 88.06 89 GLU A C 1
ATOM 670 O O . GLU A 1 89 ? 4.092 3.680 -24.334 1.00 88.06 89 GLU A O 1
ATOM 675 N N . SER A 1 90 ? 4.508 4.016 -22.159 1.00 86.75 90 SER A N 1
ATOM 676 C CA . SER A 1 90 ? 5.965 3.880 -22.288 1.00 86.75 90 SER A CA 1
ATOM 677 C C . SER A 1 90 ? 6.361 2.492 -22.798 1.00 86.75 90 SER A C 1
ATOM 679 O O . SER A 1 90 ? 7.258 2.371 -23.629 1.00 86.75 90 SER A O 1
ATOM 681 N N . TYR A 1 91 ? 5.673 1.439 -22.345 1.00 87.62 91 TYR A N 1
ATOM 682 C CA . TYR A 1 91 ? 5.881 0.083 -22.853 1.00 87.62 91 TYR A CA 1
ATOM 683 C C . TYR A 1 91 ? 5.478 -0.049 -24.328 1.00 87.62 91 TYR A C 1
ATOM 685 O O . TYR A 1 91 ? 6.218 -0.631 -25.123 1.00 87.62 91 TYR A O 1
ATOM 693 N N . GLN A 1 92 ? 4.331 0.519 -24.708 1.00 85.12 92 GLN A N 1
ATOM 694 C CA . GLN A 1 92 ? 3.877 0.532 -26.101 1.00 85.12 92 GLN A CA 1
ATOM 695 C C . GLN A 1 92 ? 4.838 1.308 -27.012 1.00 85.12 92 GLN A C 1
ATOM 697 O O . GLN A 1 92 ? 5.111 0.867 -28.128 1.00 85.12 92 GLN A O 1
ATOM 702 N N . GLU A 1 93 ? 5.392 2.423 -26.539 1.00 83.25 93 GLU A N 1
ATOM 703 C CA . GLU A 1 93 ? 6.336 3.233 -27.311 1.00 83.25 93 GLU A CA 1
ATOM 704 C C . GLU A 1 93 ? 7.673 2.507 -27.531 1.00 83.25 93 GLU A C 1
ATOM 706 O O . GLU A 1 93 ? 8.194 2.508 -28.646 1.00 83.25 93 GLU A O 1
ATOM 711 N N . ILE A 1 94 ? 8.186 1.791 -26.521 1.00 79.19 94 ILE A N 1
ATOM 712 C CA . ILE A 1 94 ? 9.381 0.938 -26.668 1.00 79.19 94 ILE A CA 1
ATOM 713 C C . ILE A 1 94 ? 9.159 -0.141 -27.739 1.00 79.19 94 ILE A C 1
ATOM 715 O O . ILE A 1 94 ? 10.049 -0.393 -28.551 1.00 79.19 94 ILE A O 1
ATOM 719 N N . MET A 1 95 ? 7.969 -0.750 -27.777 1.00 78.38 95 MET A N 1
ATOM 720 C CA . MET A 1 95 ? 7.622 -1.754 -28.791 1.00 78.38 95 MET A CA 1
ATOM 721 C C . MET A 1 95 ? 7.530 -1.155 -30.201 1.00 78.38 95 MET A C 1
ATOM 723 O O . MET A 1 95 ? 7.941 -1.800 -31.163 1.00 78.38 95 MET A O 1
ATOM 727 N N . ARG A 1 96 ? 7.051 0.089 -30.338 1.00 73.12 96 ARG A N 1
ATOM 728 C CA . ARG A 1 96 ? 7.038 0.816 -31.623 1.00 73.12 96 ARG A CA 1
ATOM 729 C C . ARG A 1 96 ? 8.425 1.233 -32.109 1.00 73.12 96 ARG A C 1
ATOM 731 O O . ARG A 1 96 ? 8.580 1.467 -33.302 1.00 73.12 96 ARG A O 1
ATOM 738 N N . MET A 1 97 ? 9.413 1.322 -31.221 1.00 74.50 97 MET A N 1
ATOM 739 C CA . MET A 1 97 ? 10.800 1.633 -31.582 1.00 74.50 97 MET A CA 1
ATOM 740 C C . MET A 1 97 ? 11.582 0.435 -32.149 1.00 74.50 97 MET A C 1
ATOM 742 O O . MET A 1 97 ? 12.648 0.649 -32.717 1.00 74.50 97 MET A O 1
ATOM 746 N N . GLN A 1 98 ? 11.106 -0.806 -31.976 1.00 59.59 98 GLN A N 1
ATOM 747 C CA . GLN A 1 98 ? 11.833 -2.026 -32.372 1.00 59.59 98 GLN A CA 1
ATOM 748 C C . GLN A 1 98 ? 11.453 -2.599 -33.751 1.00 59.59 98 GLN A C 1
ATOM 750 O O . GLN A 1 98 ? 11.798 -3.746 -34.040 1.00 59.59 98 GLN A O 1
ATOM 755 N N . VAL A 1 99 ? 10.793 -1.827 -34.617 1.00 58.12 99 VAL A N 1
ATOM 756 C CA . VAL A 1 99 ? 10.606 -2.186 -36.038 1.00 58.12 99 VAL A CA 1
ATOM 757 C C . VAL A 1 99 ? 11.463 -1.334 -36.957 1.00 58.12 99 VAL A C 1
ATOM 759 O O . VAL A 1 99 ? 11.599 -0.122 -36.681 1.00 58.12 99 VAL A O 1
#

InterPro domains:
  IPR001624 Flagellar hook-basal body complex protein FliE [MF_00724] (1-99)
  IPR001624 Flagellar hook-basal body complex protein FliE [PF02049] (17-99)
  IPR001624 Flagellar hook-basal body complex protein FliE [PR01006] (29-45)
  IPR001624 Flagellar hook-basal body complex protein FliE [PR01006] (63-79)
  IPR001624 Flagellar hook-basal body complex protein FliE [PR01006] (84-97)
  IPR001624 Flagellar hook-basal body complex protein FliE [PTHR34653] (16-99)
  IPR001624 Flagellar hook-basal body complex protein FliE [TIGR00205] (19-99)

Secondary structure (DSSP, 8-state):
-----------------------------HHHHHHHHHHHHHHHHHHHHHHHHHHTT-----HHHHHHHHHHHHHHHHHHHHHHHHHHHHHHHHHHTT-

Radius of gyration: 28.3 Å; chains: 1; bounding box: 66×64×57 Å

Sequence (99 aa):
MKVDQLFTTPSVFFGKNQQVQAASPSKTSFSEALGEALQSANETILQSENMSAKIATGEIKNIHDVTIAAQKAQIALQLTTQVRDKVVESYQEIMRMQV